Protein AF-A0A2Z7BUC6-F1 (afdb_monomer_lite)

Radius of gyration: 16.63 Å; chains: 1; bounding box: 40×28×44 Å

Structure (mmCIF, N/CA/C/O backbone):
data_AF-A0A2Z7BUC6-F1
#
_entry.id   AF-A0A2Z7BUC6-F1
#
loop_
_atom_site.group_PDB
_atom_site.id
_atom_site.type_symbol
_atom_site.label_atom_id
_atom_site.label_alt_id
_atom_site.label_comp_id
_atom_site.label_asym_id
_atom_site.label_entity_id
_atom_site.label_seq_id
_atom_site.pdbx_PDB_ins_code
_atom_site.Cartn_x
_atom_site.Cartn_y
_atom_site.Cartn_z
_atom_site.occupancy
_atom_site.B_iso_or_equiv
_atom_site.auth_seq_id
_atom_site.auth_comp_id
_atom_site.auth_asym_id
_atom_site.auth_atom_id
_atom_site.pdbx_PDB_model_num
ATOM 1 N N . MET A 1 1 ? -6.449 -10.904 20.721 1.00 75.12 1 MET A N 1
ATOM 2 C CA . MET A 1 1 ? -7.648 -10.820 19.851 1.00 75.12 1 MET A CA 1
ATOM 3 C C . MET A 1 1 ? -8.886 -10.289 20.570 1.00 75.12 1 MET A C 1
ATOM 5 O O . MET A 1 1 ? -9.673 -9.614 19.922 1.00 75.12 1 MET A O 1
ATOM 9 N N . ASP A 1 2 ? -9.071 -10.525 21.873 1.00 88.56 2 ASP A N 1
ATOM 10 C CA . ASP A 1 2 ? -10.295 -10.079 22.567 1.00 88.56 2 ASP A CA 1
ATOM 11 C C . ASP A 1 2 ? -10.409 -8.556 22.700 1.00 88.56 2 ASP A C 1
ATOM 13 O O . ASP A 1 2 ? -11.477 -8.005 22.450 1.00 88.56 2 ASP A O 1
ATOM 17 N N . TYR A 1 3 ? -9.293 -7.857 22.937 1.00 91.56 3 TYR A N 1
ATOM 18 C CA . TYR A 1 3 ? -9.261 -6.390 22.884 1.00 91.56 3 TYR A CA 1
ATOM 19 C C . TYR A 1 3 ? -9.663 -5.838 21.511 1.00 91.56 3 TYR A C 1
ATOM 21 O O . TYR A 1 3 ? -10.460 -4.908 21.453 1.00 91.56 3 TYR A O 1
ATOM 29 N N . PHE A 1 4 ? -9.179 -6.434 20.410 1.00 95.19 4 PHE A N 1
ATOM 30 C CA . PHE A 1 4 ? -9.569 -6.015 19.057 1.00 95.19 4 PHE A CA 1
ATOM 31 C C . PHE A 1 4 ? -11.078 -6.174 18.839 1.00 95.19 4 PHE A C 1
ATOM 33 O O . PHE A 1 4 ? -11.718 -5.268 18.321 1.00 95.19 4 PHE A O 1
ATOM 40 N N . ARG A 1 5 ? -11.668 -7.293 19.282 1.00 95.81 5 ARG A N 1
ATOM 41 C CA . ARG A 1 5 ? -13.120 -7.511 19.189 1.00 95.81 5 ARG A CA 1
ATOM 42 C C . ARG A 1 5 ? -13.906 -6.453 19.960 1.00 95.81 5 ARG A C 1
ATOM 44 O O . ARG A 1 5 ? -14.886 -5.945 19.432 1.00 95.81 5 ARG A O 1
ATOM 51 N N . ALA A 1 6 ? -13.473 -6.114 21.175 1.00 97.19 6 ALA A N 1
ATOM 52 C CA . ALA A 1 6 ? -14.145 -5.115 22.002 1.00 97.19 6 ALA A CA 1
ATOM 53 C C . ALA A 1 6 ? -14.156 -3.728 21.340 1.00 97.19 6 ALA A C 1
ATOM 55 O O . ALA A 1 6 ? -15.221 -3.130 21.206 1.00 97.19 6 ALA A O 1
ATOM 56 N N . VAL A 1 7 ? -13.001 -3.242 20.870 1.00 97.19 7 VAL A N 1
ATOM 57 C CA . VAL A 1 7 ? -12.912 -1.919 20.221 1.00 97.19 7 VAL A CA 1
ATOM 58 C C . VAL A 1 7 ? -13.582 -1.894 18.847 1.00 97.19 7 VAL A C 1
ATOM 60 O O . VAL A 1 7 ? -14.155 -0.877 18.472 1.00 97.19 7 VAL A O 1
ATOM 63 N N . TYR A 1 8 ? -13.563 -3.017 18.121 1.00 96.94 8 TYR A N 1
ATOM 64 C CA . TYR A 1 8 ? -14.258 -3.165 16.844 1.00 96.94 8 TYR A CA 1
ATOM 65 C C . TYR A 1 8 ? -15.780 -3.094 17.020 1.00 96.94 8 TYR A C 1
ATOM 67 O O . TYR A 1 8 ? -16.448 -2.371 16.289 1.00 96.94 8 TYR A O 1
ATOM 75 N N . LEU A 1 9 ? -16.333 -3.795 18.019 1.00 97.25 9 LEU A N 1
ATOM 76 C CA . LEU A 1 9 ? -17.767 -3.744 18.334 1.00 97.25 9 LEU A CA 1
ATOM 77 C C . LEU A 1 9 ? -18.211 -2.370 18.853 1.00 97.25 9 LEU A C 1
ATOM 79 O O . LEU A 1 9 ? -19.351 -1.978 18.626 1.00 97.25 9 LEU A O 1
ATOM 83 N N . ALA A 1 10 ? -17.322 -1.649 19.536 1.00 97.69 10 ALA A N 1
ATOM 84 C CA . ALA A 1 10 ? -17.575 -0.292 20.008 1.00 97.69 10 ALA A CA 1
ATOM 85 C C . ALA A 1 10 ? -17.405 0.792 18.921 1.00 97.69 10 ALA A C 1
ATOM 87 O O . ALA A 1 10 ? -17.655 1.957 19.219 1.00 97.69 10 ALA A O 1
ATOM 88 N N . ASP A 1 11 ? -16.962 0.434 17.704 1.00 97.94 11 ASP A N 1
ATOM 89 C CA . ASP A 1 11 ? -16.525 1.365 16.643 1.00 97.94 11 ASP A CA 1
ATOM 90 C C . ASP A 1 11 ? -15.595 2.470 17.178 1.00 97.94 11 ASP A C 1
ATOM 92 O O . ASP A 1 11 ? -15.721 3.654 16.863 1.00 97.94 11 ASP A O 1
ATOM 96 N N . GLU A 1 12 ? -14.661 2.095 18.056 1.00 98.25 12 GLU A N 1
ATOM 97 C CA . GLU A 1 12 ? -13.764 3.072 18.656 1.00 98.25 12 GLU A CA 1
ATOM 98 C C . GLU A 1 12 ? -12.673 3.485 17.661 1.00 98.25 12 GLU A C 1
ATOM 100 O O . GLU A 1 12 ? -11.832 2.680 17.257 1.00 98.25 12 GLU A O 1
ATOM 105 N N . ARG A 1 13 ? -12.644 4.776 17.315 1.00 98.00 13 ARG A N 1
ATOM 106 C CA . ARG A 1 13 ? -11.675 5.362 16.380 1.00 98.00 13 ARG A CA 1
ATOM 107 C C . ARG A 1 13 ? -10.725 6.290 17.122 1.00 98.00 13 ARG A C 1
ATOM 109 O O . ARG A 1 13 ? -10.931 7.497 17.183 1.00 98.00 13 ARG A O 1
ATOM 116 N N . SER A 1 14 ? -9.706 5.708 17.744 1.00 98.19 14 SER A N 1
ATOM 117 C CA . SER A 1 14 ? -8.742 6.437 18.573 1.00 98.19 14 SER A CA 1
ATOM 118 C C . SER A 1 14 ? -7.295 6.027 18.258 1.00 98.19 14 SER A C 1
ATOM 120 O O . SER A 1 14 ? -7.068 4.932 17.730 1.00 98.19 14 SER A O 1
ATOM 122 N N . PRO A 1 15 ? -6.288 6.856 18.605 1.00 98.06 15 PRO A N 1
ATOM 123 C CA . PRO A 1 15 ? -4.880 6.525 18.367 1.00 98.06 15 PRO A CA 1
ATOM 124 C C . PRO A 1 15 ? -4.443 5.197 19.005 1.00 98.06 15 PRO A C 1
ATOM 126 O O . PRO A 1 15 ? -3.666 4.449 18.414 1.00 98.06 15 PRO A O 1
ATOM 129 N N . ARG A 1 16 ? -5.001 4.838 20.173 1.00 97.75 16 ARG A N 1
ATOM 130 C CA . ARG A 1 16 ? -4.714 3.538 20.804 1.00 97.75 16 ARG A CA 1
ATOM 131 C C . ARG A 1 16 ? -5.235 2.359 19.982 1.00 97.75 16 ARG A C 1
ATOM 133 O O . ARG A 1 16 ? -4.612 1.304 19.970 1.00 97.75 16 ARG A O 1
ATOM 140 N N . VAL A 1 17 ? -6.358 2.524 19.280 1.00 98.06 17 VAL A N 1
ATOM 141 C CA . VAL A 1 17 ? -6.908 1.471 18.418 1.00 98.06 17 VAL A CA 1
ATOM 142 C C . VAL A 1 17 ? -6.065 1.339 17.152 1.00 98.06 17 VAL A C 1
ATOM 144 O O . VAL A 1 17 ? -5.824 0.220 16.700 1.00 98.06 17 VAL A O 1
ATOM 147 N N . LEU A 1 18 ? -5.522 2.444 16.628 1.00 98.06 18 LEU A N 1
ATOM 148 C CA . LEU A 1 18 ? -4.547 2.388 15.539 1.00 98.06 18 LEU A CA 1
ATOM 149 C C . LEU A 1 18 ? -3.310 1.569 15.944 1.00 98.06 18 LEU A C 1
ATOM 151 O O . LEU A 1 18 ? -2.921 0.656 15.214 1.00 98.06 18 LEU A O 1
ATOM 155 N N . GLN A 1 19 ? -2.749 1.812 17.131 1.00 97.50 19 GLN A N 1
ATOM 156 C CA . GLN A 1 19 ? -1.639 1.014 17.667 1.00 97.50 19 GLN A CA 1
ATOM 157 C C . GLN A 1 19 ? -2.030 -0.458 17.873 1.00 97.50 19 GLN A C 1
ATOM 159 O O . GLN A 1 19 ? -1.307 -1.363 17.456 1.00 97.50 19 GLN A O 1
ATOM 164 N N . LEU A 1 20 ? -3.21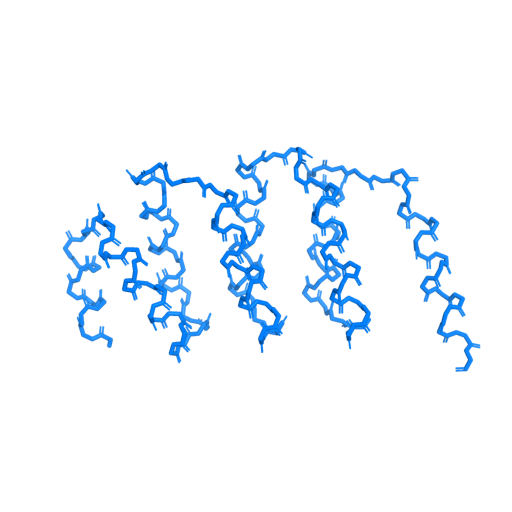9 -0.716 18.423 1.00 97.75 20 LEU A N 1
ATOM 165 C CA . LEU A 1 20 ? -3.723 -2.075 18.615 1.00 97.75 20 LEU A CA 1
ATOM 166 C C . LEU A 1 20 ? -3.881 -2.831 17.286 1.00 97.75 20 LEU A C 1
ATOM 168 O O . LEU A 1 20 ? -3.614 -4.031 17.220 1.00 97.75 20 LEU A O 1
ATOM 172 N N . THR A 1 21 ? -4.299 -2.156 16.209 1.00 97.88 21 THR A N 1
ATOM 173 C CA . THR A 1 21 ? -4.384 -2.794 14.883 1.00 97.88 21 THR A CA 1
ATOM 174 C C . THR A 1 21 ? -3.006 -3.187 14.356 1.00 97.88 21 THR A C 1
ATOM 176 O O . THR A 1 21 ? -2.886 -4.240 13.738 1.00 97.88 21 THR A O 1
ATOM 179 N N . GLN A 1 22 ? -1.959 -2.411 14.650 1.00 96.62 22 GLN A N 1
ATOM 180 C CA . GLN A 1 22 ? -0.580 -2.762 14.305 1.00 96.62 22 GLN A CA 1
ATOM 181 C C . GLN A 1 22 ? -0.114 -4.024 15.048 1.00 96.62 22 GLN A C 1
ATOM 183 O O . GLN A 1 22 ? 0.463 -4.914 14.424 1.00 96.62 22 GLN A O 1
ATOM 188 N N . GLU A 1 23 ? -0.415 -4.156 16.342 1.00 95.81 23 GLU A N 1
ATOM 189 C CA . GLU A 1 23 ? -0.132 -5.385 17.102 1.00 95.81 23 GLU A CA 1
ATOM 190 C C . GLU A 1 23 ? -0.932 -6.587 16.574 1.00 95.81 23 GLU A C 1
ATOM 192 O O . GLU A 1 23 ? -0.422 -7.699 16.457 1.00 95.81 23 GLU A O 1
ATOM 197 N N . ALA A 1 24 ? -2.196 -6.385 16.202 1.00 96.12 24 ALA A N 1
ATOM 198 C CA . ALA A 1 24 ? -3.004 -7.449 15.616 1.00 96.12 24 ALA A CA 1
ATOM 199 C C . ALA A 1 24 ? -2.467 -7.897 14.240 1.00 96.12 24 ALA A C 1
ATOM 201 O O . ALA A 1 24 ? -2.481 -9.093 13.938 1.00 96.12 24 ALA A O 1
ATOM 202 N N . ILE A 1 25 ? -1.959 -6.962 13.430 1.00 95.81 25 ILE A N 1
ATOM 203 C CA . ILE A 1 25 ? -1.307 -7.239 12.141 1.00 95.81 25 ILE A CA 1
ATOM 204 C C . ILE A 1 25 ? 0.015 -7.987 12.335 1.00 95.81 25 ILE A C 1
ATOM 206 O O . ILE A 1 25 ? 0.295 -8.902 11.563 1.00 95.81 25 ILE A O 1
ATOM 210 N N . SER A 1 26 ? 0.818 -7.652 13.350 1.00 93.25 26 SER A N 1
ATOM 211 C CA . SER A 1 26 ? 2.080 -8.364 13.601 1.00 93.25 26 SER A CA 1
ATOM 212 C C . SER A 1 26 ? 1.853 -9.821 14.021 1.00 93.25 26 SER A C 1
ATOM 214 O O . SER A 1 26 ? 2.636 -10.693 13.652 1.00 93.25 26 SER A O 1
ATOM 216 N N . LEU A 1 27 ? 0.749 -10.104 14.722 1.00 93.12 27 LEU A N 1
ATOM 217 C CA . LEU A 1 27 ? 0.335 -11.465 15.079 1.00 93.12 27 LEU A CA 1
ATOM 218 C C . LEU A 1 27 ? -0.246 -12.246 13.891 1.00 93.12 27 LEU A C 1
ATOM 220 O O . LEU A 1 27 ? -0.016 -13.449 13.771 1.00 93.12 27 LEU A O 1
ATOM 224 N N . ASN A 1 28 ? -1.041 -11.595 13.036 1.00 92.88 28 ASN A N 1
ATOM 225 C CA . ASN A 1 28 ? -1.607 -12.203 11.834 1.00 92.88 28 ASN A CA 1
ATOM 226 C C . ASN A 1 28 ? -1.883 -11.143 10.761 1.00 92.88 28 ASN A C 1
ATOM 228 O O . ASN A 1 28 ? -2.981 -10.582 10.671 1.00 92.88 28 ASN A O 1
ATOM 232 N N . SER A 1 29 ? -0.908 -10.942 9.879 1.00 92.50 29 SER A N 1
ATOM 233 C CA . SER A 1 29 ? -1.005 -9.984 8.779 1.00 92.50 29 SER A CA 1
ATOM 234 C C . SER A 1 29 ? -2.014 -10.402 7.707 1.00 92.50 29 SER A C 1
ATOM 236 O O . SER A 1 29 ? -2.364 -9.593 6.853 1.00 92.50 29 SER A O 1
ATOM 238 N N . GLY A 1 30 ? -2.513 -11.641 7.729 1.00 92.69 30 GLY A N 1
ATOM 239 C CA . GLY A 1 30 ? -3.571 -12.124 6.837 1.00 92.69 30 GLY A CA 1
ATOM 240 C C . GLY A 1 30 ? -4.985 -11.734 7.282 1.00 92.69 30 GLY A C 1
ATOM 241 O O . GLY A 1 30 ? -5.951 -11.987 6.561 1.00 92.69 30 GLY A O 1
ATOM 242 N N . ASN A 1 31 ? -5.148 -11.123 8.461 1.00 95.25 31 ASN A N 1
ATOM 243 C CA . ASN A 1 31 ? -6.463 -10.757 8.978 1.00 95.25 31 ASN A CA 1
ATOM 244 C C . ASN A 1 31 ? -7.040 -9.521 8.266 1.00 95.25 31 ASN A C 1
ATOM 246 O O . ASN A 1 31 ? -6.807 -8.377 8.660 1.00 95.25 31 ASN A O 1
ATOM 250 N N . TYR A 1 32 ? -7.846 -9.756 7.232 1.00 96.44 32 TYR A N 1
ATOM 251 C CA . TYR A 1 32 ? -8.456 -8.700 6.422 1.00 96.44 32 TYR A CA 1
ATOM 252 C C . TYR A 1 32 ? -9.406 -7.777 7.207 1.00 96.44 32 TYR A C 1
ATOM 254 O O . TYR A 1 32 ? -9.536 -6.608 6.846 1.00 96.44 32 TYR A O 1
ATOM 262 N N . THR A 1 33 ? -10.039 -8.251 8.289 1.00 97.44 33 THR A N 1
ATOM 263 C CA . THR A 1 33 ? -10.914 -7.420 9.136 1.00 97.44 33 THR A CA 1
ATOM 264 C C . THR A 1 33 ? -10.116 -6.346 9.866 1.00 97.44 33 THR A C 1
ATOM 266 O O . THR A 1 33 ? -10.556 -5.200 9.938 1.00 97.44 33 THR A O 1
ATOM 269 N N . VAL A 1 34 ? -8.919 -6.687 10.355 1.00 97.88 34 VAL A N 1
ATOM 270 C CA . VAL A 1 34 ? -8.027 -5.722 11.014 1.00 97.88 34 VAL A CA 1
ATOM 271 C C . VAL A 1 34 ? -7.576 -4.652 10.024 1.00 97.88 34 VAL A C 1
ATOM 273 O O . VAL A 1 34 ? -7.656 -3.470 10.341 1.00 97.88 34 VAL A O 1
ATOM 276 N N . TRP A 1 35 ? -7.183 -5.039 8.807 1.00 98.06 35 TRP A N 1
ATOM 277 C CA . TRP A 1 35 ? -6.804 -4.086 7.757 1.00 98.06 35 TRP A CA 1
ATOM 278 C C . TRP A 1 35 ? -7.948 -3.159 7.350 1.00 98.06 35 TRP A C 1
ATOM 280 O O . TRP A 1 35 ? -7.739 -1.960 7.179 1.00 98.06 35 TRP A O 1
ATOM 290 N N . GLN A 1 36 ? -9.164 -3.695 7.216 1.00 98.25 36 GLN A N 1
ATOM 291 C CA . GLN A 1 36 ? -10.336 -2.876 6.914 1.00 98.25 36 GLN A CA 1
ATOM 292 C C . GLN A 1 36 ? -10.607 -1.862 8.026 1.00 98.25 36 GLN A C 1
ATOM 294 O O . GLN A 1 36 ? -10.832 -0.690 7.736 1.00 98.25 36 GLN A O 1
ATOM 299 N N . PHE A 1 37 ? -10.559 -2.289 9.288 1.00 98.31 37 PHE A N 1
ATOM 300 C CA . PHE A 1 37 ? -10.794 -1.386 10.409 1.00 98.31 37 PHE A CA 1
ATOM 301 C C . PHE A 1 37 ? -9.669 -0.355 10.563 1.00 98.31 37 PHE A C 1
ATOM 303 O O . PHE A 1 37 ? -9.943 0.814 10.818 1.00 98.31 37 PHE A O 1
ATOM 310 N N . ARG A 1 38 ? -8.414 -0.743 10.298 1.00 98.50 38 ARG A N 1
ATOM 311 C CA . ARG A 1 38 ? -7.274 0.181 10.266 1.00 98.50 38 ARG A CA 1
ATOM 312 C C . ARG A 1 38 ? -7.499 1.323 9.274 1.00 98.50 38 ARG A C 1
ATOM 314 O O . ARG A 1 38 ? -7.281 2.466 9.652 1.00 98.50 38 ARG A O 1
ATOM 321 N N . ARG A 1 39 ? -7.995 1.051 8.058 1.00 98.50 39 ARG A N 1
ATOM 322 C CA . ARG A 1 39 ? -8.343 2.104 7.077 1.00 98.50 39 ARG A CA 1
ATOM 323 C C . ARG A 1 39 ? -9.382 3.088 7.610 1.00 98.50 39 ARG A C 1
ATOM 325 O O . ARG A 1 39 ? -9.176 4.290 7.506 1.00 98.50 39 ARG A O 1
ATOM 332 N N . VAL A 1 40 ? -10.444 2.582 8.241 1.00 98.25 40 VAL A N 1
ATOM 333 C CA . VAL A 1 40 ? -11.484 3.423 8.861 1.00 98.25 40 VAL A CA 1
ATOM 334 C C . VAL A 1 40 ? -10.892 4.334 9.941 1.00 98.25 40 VAL A C 1
ATOM 336 O O . VAL A 1 40 ? -11.254 5.505 10.032 1.00 98.25 40 VAL A O 1
ATOM 339 N N . ILE A 1 41 ? -9.965 3.816 10.750 1.00 98.38 41 ILE A N 1
ATOM 340 C CA . ILE A 1 41 ? -9.302 4.591 11.805 1.00 98.38 41 ILE A CA 1
ATOM 341 C C . ILE A 1 41 ? -8.350 5.634 11.213 1.00 98.38 41 ILE A C 1
ATOM 343 O O . ILE A 1 41 ? -8.366 6.773 11.666 1.00 98.38 41 ILE A O 1
ATOM 347 N N . LEU A 1 42 ? -7.551 5.272 10.204 1.00 98.50 42 LEU A N 1
ATOM 348 C CA . LEU A 1 42 ? -6.640 6.197 9.518 1.00 98.50 42 LEU A CA 1
ATOM 349 C C . LEU A 1 42 ? -7.397 7.400 8.943 1.00 98.50 42 LEU A C 1
ATOM 351 O O . LEU A 1 42 ? -6.977 8.536 9.147 1.00 98.50 42 LEU A O 1
ATOM 355 N N . GLU A 1 43 ? -8.537 7.154 8.290 1.00 98.00 43 GLU A N 1
ATOM 356 C CA . GLU A 1 43 ? -9.404 8.216 7.770 1.00 98.00 43 GLU A CA 1
ATOM 357 C C . GLU A 1 43 ? -10.016 9.056 8.898 1.00 98.00 43 GLU A C 1
ATOM 359 O O . GLU A 1 43 ? -9.980 10.282 8.840 1.00 98.00 43 GLU A O 1
ATOM 364 N N . ALA A 1 44 ? -10.546 8.422 9.948 1.00 98.12 44 ALA A N 1
ATOM 365 C CA . ALA A 1 44 ? -11.185 9.133 11.057 1.00 98.12 44 ALA A CA 1
ATOM 366 C C . ALA A 1 44 ? -10.216 10.010 11.863 1.00 98.12 44 ALA A C 1
ATOM 368 O O . ALA A 1 44 ? -10.618 11.044 12.392 1.00 98.12 44 ALA A O 1
ATOM 369 N N . LEU A 1 45 ? -8.955 9.594 11.966 1.00 98.12 45 LEU A N 1
ATOM 370 C CA . LEU A 1 45 ? -7.905 10.333 12.662 1.00 98.12 45 LEU A CA 1
ATOM 371 C C . LEU A 1 45 ? -7.150 11.309 11.749 1.00 98.12 45 LEU A C 1
ATOM 373 O O . LEU A 1 45 ? -6.326 12.064 12.255 1.00 98.12 45 LEU A O 1
ATOM 377 N N . ASN A 1 46 ? -7.423 11.302 10.438 1.00 96.94 46 ASN A N 1
ATOM 378 C CA . ASN A 1 46 ? -6.714 12.100 9.436 1.00 96.94 46 ASN A CA 1
ATOM 379 C C . ASN A 1 46 ? -5.182 11.960 9.556 1.00 96.94 46 ASN A C 1
ATOM 381 O O . ASN A 1 46 ? -4.453 12.951 9.627 1.00 96.94 46 ASN A O 1
ATOM 385 N N . VAL A 1 47 ? -4.715 10.712 9.655 1.00 97.38 47 VAL A N 1
ATOM 386 C CA . VAL A 1 47 ? -3.287 10.378 9.787 1.00 97.38 47 VAL A CA 1
ATOM 387 C C . VAL A 1 47 ? -2.547 10.710 8.495 1.00 97.38 47 VAL A C 1
ATOM 389 O O . VAL A 1 47 ? -3.099 10.543 7.406 1.00 97.38 47 VAL A O 1
ATOM 392 N N . ASP A 1 48 ? -1.282 11.122 8.609 1.00 96.94 48 ASP A N 1
ATOM 393 C CA . ASP A 1 48 ? -0.406 11.256 7.448 1.00 96.94 48 ASP A CA 1
ATOM 394 C C . ASP A 1 48 ? -0.180 9.887 6.787 1.00 96.94 48 ASP A C 1
ATOM 396 O O . ASP A 1 48 ? 0.454 8.975 7.327 1.00 96.94 48 ASP A O 1
ATOM 400 N N . LEU A 1 49 ? -0.710 9.744 5.577 1.00 97.88 49 LEU A N 1
ATOM 401 C CA . LEU A 1 49 ? -0.617 8.520 4.800 1.00 97.88 49 LEU A CA 1
ATOM 402 C C . LEU A 1 49 ? 0.811 8.222 4.322 1.00 97.88 49 LEU A C 1
ATOM 404 O O . LEU A 1 49 ? 1.098 7.071 3.990 1.00 97.88 49 LEU A O 1
ATOM 408 N N . HIS A 1 50 ? 1.729 9.193 4.333 1.00 97.38 50 HIS A N 1
ATOM 409 C CA . HIS A 1 50 ? 3.145 8.923 4.090 1.00 97.38 50 HIS A CA 1
ATOM 410 C C . HIS A 1 50 ? 3.792 8.133 5.232 1.00 97.38 50 HIS A C 1
ATOM 412 O O . HIS A 1 50 ? 4.605 7.246 4.960 1.00 97.38 50 HIS A O 1
ATOM 418 N N . GLU A 1 51 ? 3.414 8.397 6.486 1.00 96.50 51 GLU A N 1
ATOM 419 C CA . GLU A 1 51 ? 3.866 7.606 7.637 1.00 96.50 51 GLU A CA 1
ATOM 420 C C . GLU A 1 51 ? 3.298 6.183 7.573 1.00 96.50 51 GLU A C 1
ATOM 422 O O . GLU A 1 51 ? 4.014 5.201 7.783 1.00 96.50 51 GLU A O 1
ATOM 427 N N . GLU A 1 52 ? 2.023 6.050 7.198 1.00 97.88 52 GLU A N 1
ATOM 428 C CA . GLU A 1 52 ? 1.391 4.742 7.012 1.00 97.88 52 GLU A CA 1
ATOM 429 C C . GLU A 1 52 ? 2.030 3.953 5.855 1.00 97.88 52 GLU A C 1
ATOM 431 O O . GLU A 1 52 ? 2.188 2.731 5.941 1.00 97.88 52 GLU A O 1
ATOM 436 N N . LEU A 1 53 ? 2.454 4.630 4.784 1.00 96.94 53 LEU A N 1
ATOM 437 C CA . LEU A 1 53 ? 3.176 3.992 3.685 1.00 96.94 53 LEU A CA 1
ATOM 438 C C . LEU A 1 53 ? 4.505 3.393 4.167 1.00 96.94 53 LEU A C 1
ATOM 440 O O . LEU A 1 53 ? 4.841 2.274 3.778 1.00 96.94 53 LEU A O 1
ATOM 444 N N . GLU A 1 54 ? 5.228 4.086 5.051 1.00 96.25 54 GLU A N 1
ATOM 445 C CA . GLU A 1 54 ? 6.462 3.576 5.662 1.00 96.25 54 GLU A CA 1
ATOM 446 C C . GLU A 1 54 ? 6.212 2.399 6.601 1.00 96.25 54 GLU A C 1
ATOM 448 O O . GLU A 1 54 ? 6.945 1.403 6.560 1.00 96.25 54 GLU A O 1
ATOM 453 N N . PHE A 1 55 ? 5.130 2.451 7.379 1.00 95.94 55 PHE A N 1
ATOM 454 C CA . PHE A 1 55 ? 4.680 1.304 8.160 1.00 95.94 55 PHE A CA 1
ATOM 455 C C . PHE A 1 55 ? 4.471 0.076 7.260 1.00 95.94 55 PHE A C 1
ATOM 457 O O . PHE A 1 55 ? 5.039 -0.986 7.524 1.00 95.94 55 PHE A O 1
ATOM 464 N N . VAL A 1 56 ? 3.748 0.218 6.146 1.00 96.19 56 VAL A N 1
ATOM 465 C CA . VAL A 1 56 ? 3.499 -0.886 5.204 1.00 96.19 56 VAL A CA 1
ATOM 466 C C . VAL A 1 56 ? 4.779 -1.369 4.526 1.00 96.19 56 VAL A C 1
ATOM 468 O O . VAL A 1 56 ? 4.982 -2.579 4.409 1.00 96.19 56 VAL A O 1
ATOM 471 N N . THR A 1 57 ? 5.665 -0.454 4.123 1.00 95.75 57 THR A N 1
ATOM 472 C CA . THR A 1 57 ? 7.002 -0.777 3.598 1.00 95.75 57 THR A CA 1
ATOM 473 C C . THR A 1 57 ? 7.754 -1.696 4.565 1.00 95.75 57 THR A C 1
ATOM 475 O O . THR A 1 57 ? 8.296 -2.720 4.141 1.00 95.75 57 THR A O 1
ATOM 478 N N . SER A 1 58 ? 7.740 -1.389 5.867 1.00 94.44 58 SER A N 1
ATOM 479 C CA . SER A 1 58 ? 8.425 -2.206 6.875 1.00 94.44 58 SER A CA 1
ATOM 480 C C . SER A 1 58 ? 7.872 -3.636 6.962 1.00 94.44 58 SER A C 1
ATOM 482 O O . SER A 1 58 ? 8.645 -4.588 7.084 1.00 94.44 58 SER A O 1
ATOM 484 N N . ILE A 1 59 ? 6.553 -3.817 6.819 1.00 93.44 59 ILE A N 1
ATOM 485 C CA . ILE A 1 59 ? 5.930 -5.146 6.887 1.00 93.44 59 ILE A CA 1
ATOM 486 C C . ILE A 1 59 ? 6.232 -5.954 5.620 1.00 93.44 59 ILE A C 1
ATOM 488 O O . ILE A 1 59 ? 6.570 -7.131 5.728 1.00 93.44 59 ILE A O 1
ATOM 492 N N . ILE A 1 60 ? 6.167 -5.345 4.428 1.00 93.88 60 ILE A N 1
ATOM 493 C CA . ILE A 1 60 ? 6.470 -6.044 3.162 1.00 93.88 60 ILE A CA 1
ATOM 494 C C . ILE A 1 60 ? 7.916 -6.550 3.148 1.00 93.88 60 ILE A C 1
ATOM 496 O O . ILE A 1 60 ? 8.155 -7.672 2.702 1.00 93.88 60 ILE A O 1
ATOM 500 N N . ARG A 1 61 ? 8.868 -5.769 3.678 1.00 89.88 61 ARG A N 1
ATOM 501 C CA . ARG A 1 61 ? 10.275 -6.190 3.813 1.00 89.88 61 ARG A CA 1
ATOM 502 C C . ARG A 1 61 ? 10.443 -7.428 4.700 1.00 89.88 61 ARG A C 1
ATOM 504 O O . ARG A 1 61 ? 11.339 -8.226 4.457 1.00 89.88 61 ARG A O 1
ATOM 511 N N . GLY A 1 62 ? 9.579 -7.613 5.702 1.00 86.19 62 GLY A N 1
ATOM 512 C CA . GLY A 1 62 ? 9.557 -8.822 6.533 1.00 86.19 62 GLY A CA 1
ATOM 513 C C . GLY A 1 62 ? 8.757 -9.985 5.931 1.00 86.19 62 GLY A C 1
ATOM 514 O O . GLY A 1 62 ? 9.081 -11.146 6.170 1.00 86.19 62 GLY A O 1
ATOM 515 N N . SER A 1 63 ? 7.703 -9.695 5.159 1.00 85.31 63 SER A N 1
ATOM 516 C CA . SER A 1 63 ? 6.863 -10.692 4.484 1.00 85.31 63 SER A CA 1
ATOM 517 C C . SER A 1 63 ? 6.166 -10.104 3.254 1.00 85.31 63 SER A C 1
ATOM 519 O O . SER A 1 63 ? 5.127 -9.446 3.344 1.00 85.31 63 SER A O 1
ATOM 521 N N . SER A 1 64 ? 6.716 -10.389 2.073 1.00 81.44 64 SER A N 1
ATOM 522 C CA . SER A 1 64 ? 6.241 -9.838 0.797 1.00 81.44 64 SER A CA 1
ATOM 523 C C . SER A 1 64 ? 5.141 -10.664 0.119 1.00 81.44 64 SER A C 1
ATOM 525 O O . SER A 1 64 ? 4.644 -10.279 -0.941 1.00 81.44 64 SER A O 1
ATOM 527 N N . LYS A 1 65 ? 4.730 -11.794 0.712 1.00 86.12 65 LYS A N 1
ATOM 528 C CA . LYS A 1 65 ? 3.749 -12.744 0.148 1.00 86.12 65 LYS A CA 1
ATOM 529 C C . LYS A 1 65 ? 2.421 -12.705 0.903 1.00 86.12 65 LYS A C 1
ATOM 531 O O . LYS A 1 65 ? 1.973 -13.707 1.456 1.00 86.12 65 LYS A O 1
ATOM 536 N N . ASN A 1 66 ? 1.807 -11.525 0.964 1.00 90.19 66 ASN A N 1
ATOM 537 C CA . ASN A 1 66 ? 0.538 -11.314 1.655 1.00 90.19 66 ASN A CA 1
ATOM 538 C C . ASN A 1 66 ? -0.356 -10.325 0.893 1.00 90.19 66 ASN A C 1
ATOM 540 O O . ASN A 1 66 ? -0.028 -9.148 0.752 1.00 90.19 66 ASN A O 1
ATOM 544 N N . TYR A 1 67 ? -1.522 -10.799 0.451 1.00 93.06 67 TYR A N 1
ATOM 545 C CA . TYR A 1 67 ? -2.479 -10.005 -0.322 1.00 93.06 67 TYR A CA 1
ATOM 546 C C . TYR A 1 67 ? -2.973 -8.753 0.403 1.00 93.06 67 TYR A C 1
ATOM 548 O O . TYR A 1 67 ? -3.110 -7.703 -0.221 1.00 93.06 67 TYR A O 1
ATOM 556 N N . GLN A 1 68 ? -3.258 -8.849 1.701 1.00 95.69 68 GLN A N 1
ATOM 557 C CA . GLN A 1 68 ? -3.840 -7.754 2.466 1.00 95.69 68 GLN A CA 1
ATOM 558 C C . GLN A 1 68 ? -2.871 -6.576 2.586 1.00 95.69 68 GLN A C 1
ATOM 560 O O . GLN A 1 68 ? -3.306 -5.432 2.475 1.00 95.69 68 GLN A O 1
ATOM 565 N N . ILE A 1 69 ? -1.573 -6.850 2.740 1.00 96.19 69 ILE A N 1
ATOM 566 C CA . ILE A 1 69 ? -0.546 -5.806 2.830 1.00 96.19 69 ILE A CA 1
ATOM 567 C C . ILE A 1 69 ? -0.443 -5.038 1.507 1.00 96.19 69 ILE A C 1
ATOM 569 O O . ILE A 1 69 ? -0.498 -3.811 1.503 1.00 96.19 69 ILE A O 1
ATOM 573 N N . TRP A 1 70 ? -0.356 -5.744 0.376 1.00 97.56 70 TRP A N 1
ATOM 574 C CA . TRP A 1 70 ? -0.289 -5.110 -0.946 1.00 97.56 70 TRP A CA 1
ATOM 575 C C . TRP A 1 70 ? -1.569 -4.353 -1.296 1.00 97.56 70 TRP A C 1
ATOM 577 O O . TRP A 1 70 ? -1.509 -3.251 -1.834 1.00 97.56 70 TRP A O 1
ATOM 587 N N . HIS A 1 71 ? -2.732 -4.904 -0.947 1.00 97.50 71 HIS A N 1
ATOM 588 C CA . HIS A 1 71 ? -4.005 -4.213 -1.121 1.00 97.50 71 HIS A CA 1
ATOM 589 C C . HIS A 1 71 ? -4.077 -2.933 -0.277 1.00 97.50 71 HIS A C 1
ATOM 591 O O . HIS A 1 71 ? -4.541 -1.900 -0.752 1.00 97.50 71 HIS A O 1
ATOM 597 N N . HIS A 1 72 ? -3.606 -2.980 0.972 1.00 98.19 72 HIS A N 1
ATOM 598 C CA . HIS A 1 72 ? -3.540 -1.796 1.827 1.00 98.19 72 HIS A CA 1
ATOM 599 C C . HIS A 1 72 ? -2.551 -0.763 1.277 1.00 98.19 72 HIS A C 1
ATOM 601 O O . HIS A 1 72 ? -2.892 0.413 1.220 1.00 98.19 72 HIS A O 1
ATOM 607 N N . ARG A 1 73 ? -1.392 -1.193 0.757 1.00 98.12 73 ARG A N 1
ATOM 608 C CA . ARG A 1 73 ? -0.439 -0.307 0.069 1.00 98.12 73 ARG A CA 1
ATOM 609 C C . ARG A 1 73 ? -1.074 0.439 -1.107 1.00 98.12 73 ARG A C 1
ATOM 611 O O . ARG A 1 73 ? -0.897 1.648 -1.213 1.00 98.12 73 ARG A O 1
ATOM 618 N N . ARG A 1 74 ? -1.835 -0.257 -1.963 1.00 97.94 74 ARG A N 1
ATOM 619 C CA . ARG A 1 74 ? -2.563 0.374 -3.083 1.00 97.94 74 ARG A CA 1
ATOM 620 C C . ARG A 1 74 ? -3.564 1.408 -2.601 1.00 97.94 74 ARG A C 1
ATOM 622 O O . ARG A 1 74 ? -3.578 2.506 -3.132 1.00 97.94 74 ARG A O 1
ATOM 629 N N . TRP A 1 75 ? -4.345 1.079 -1.572 1.00 98.31 75 TRP A N 1
ATOM 630 C CA . TRP A 1 75 ? -5.309 2.016 -0.995 1.00 98.31 75 TRP A CA 1
ATOM 631 C C . TRP A 1 75 ? -4.635 3.306 -0.499 1.00 98.31 75 TRP A C 1
ATOM 633 O O . TRP A 1 75 ? -5.149 4.394 -0.738 1.00 98.31 75 TRP A O 1
ATOM 643 N N . ILE A 1 76 ? -3.460 3.200 0.136 1.00 98.31 76 ILE A N 1
ATOM 644 C CA . ILE A 1 76 ? -2.669 4.368 0.556 1.00 98.31 76 ILE A CA 1
ATOM 645 C C . ILE A 1 76 ? -2.215 5.174 -0.667 1.00 98.31 76 ILE A C 1
ATOM 647 O O . ILE A 1 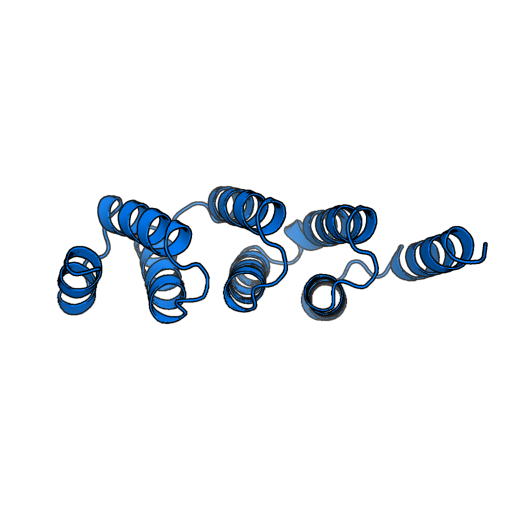76 ? -2.421 6.384 -0.720 1.00 98.31 76 ILE A O 1
ATOM 651 N N . ALA A 1 77 ? -1.615 4.509 -1.659 1.00 98.06 77 ALA A N 1
ATOM 652 C CA . ALA A 1 77 ? -1.090 5.168 -2.852 1.00 98.06 77 ALA A CA 1
ATOM 653 C C . ALA A 1 77 ? -2.191 5.855 -3.678 1.00 98.06 77 ALA A C 1
ATOM 655 O O . ALA A 1 77 ? -1.994 6.962 -4.164 1.00 98.06 77 ALA A O 1
ATOM 656 N N . GLU A 1 78 ? -3.372 5.245 -3.778 1.00 97.56 78 GLU A N 1
ATOM 657 C CA . GLU A 1 78 ? -4.541 5.818 -4.452 1.00 97.56 78 GLU A CA 1
ATOM 658 C C . GLU A 1 78 ? -5.000 7.121 -3.787 1.00 97.56 78 GLU A C 1
ATOM 660 O O . GLU A 1 78 ? -5.310 8.092 -4.472 1.00 97.56 78 GLU A O 1
ATOM 665 N N . LYS A 1 79 ? -4.996 7.169 -2.450 1.00 97.19 79 LYS A N 1
ATOM 666 C CA . LYS A 1 79 ? -5.343 8.374 -1.682 1.00 97.19 79 LYS A CA 1
ATOM 667 C C . LYS A 1 79 ? -4.286 9.475 -1.795 1.00 97.19 79 LYS A C 1
ATOM 669 O O . LYS A 1 79 ? -4.649 10.647 -1.769 1.00 97.19 79 LYS A O 1
ATOM 674 N N . LEU A 1 80 ? -3.008 9.103 -1.892 1.00 97.25 80 LEU A N 1
ATOM 675 C CA . LEU A 1 80 ? -1.889 10.039 -2.058 1.00 97.25 80 LEU A CA 1
ATOM 676 C C . LEU A 1 80 ? -1.769 10.573 -3.497 1.00 97.25 80 LEU A C 1
ATOM 678 O O . LEU A 1 80 ? -1.230 11.656 -3.699 1.00 97.25 80 LEU A O 1
ATOM 682 N N . GLY A 1 81 ? -2.294 9.850 -4.488 1.00 96.62 81 GLY A N 1
ATOM 683 C CA . GLY A 1 81 ? -2.353 10.291 -5.880 1.00 96.62 81 GLY A CA 1
ATOM 684 C C . GLY A 1 81 ? -1.056 10.073 -6.667 1.00 96.62 81 GLY A C 1
ATOM 685 O O . GLY A 1 81 ? -0.207 9.254 -6.320 1.00 96.62 81 GLY A O 1
ATOM 686 N N . THR A 1 82 ? -0.913 10.788 -7.784 1.00 96.62 82 THR A N 1
ATOM 687 C CA . THR A 1 82 ? 0.174 10.582 -8.761 1.00 96.62 82 THR A CA 1
ATOM 688 C C . THR A 1 82 ? 1.565 10.894 -8.212 1.00 96.62 82 THR A C 1
ATOM 690 O O . THR A 1 82 ? 2.550 10.338 -8.691 1.00 96.62 82 THR A O 1
ATOM 693 N N . ASP A 1 83 ? 1.659 11.720 -7.170 1.00 95.62 83 ASP A N 1
ATOM 694 C CA . ASP A 1 83 ? 2.933 12.168 -6.594 1.00 95.62 83 ASP A CA 1
ATOM 695 C C . ASP A 1 83 ? 3.758 11.017 -5.999 1.00 95.62 83 ASP A C 1
ATOM 697 O O . ASP A 1 83 ? 4.984 11.101 -5.907 1.00 95.62 83 ASP A O 1
ATOM 701 N N . VAL A 1 84 ? 3.111 9.904 -5.633 1.00 96.94 84 VAL A N 1
ATOM 702 C CA . VAL A 1 84 ? 3.809 8.716 -5.123 1.00 96.94 84 VAL A CA 1
ATOM 703 C C . VAL A 1 84 ? 4.169 7.695 -6.201 1.00 96.94 84 VAL A C 1
ATOM 705 O O . VAL A 1 84 ? 4.878 6.742 -5.882 1.00 96.94 84 VAL A O 1
ATOM 708 N N . ALA A 1 85 ? 3.765 7.881 -7.464 1.00 97.12 85 ALA A N 1
ATOM 709 C CA . ALA A 1 85 ? 4.003 6.907 -8.537 1.00 97.12 85 ALA A CA 1
ATOM 710 C C . ALA A 1 85 ? 5.483 6.504 -8.634 1.00 97.12 85 ALA A C 1
ATOM 712 O O . ALA A 1 85 ? 5.815 5.322 -8.551 1.00 97.12 85 ALA A O 1
ATOM 713 N N . GLY A 1 86 ? 6.390 7.486 -8.696 1.00 96.81 86 GLY A N 1
ATOM 714 C CA . GLY A 1 86 ? 7.832 7.231 -8.764 1.00 96.81 86 GLY A CA 1
ATOM 715 C C . GLY A 1 86 ? 8.362 6.451 -7.555 1.00 96.81 86 GLY A C 1
ATOM 716 O O . GLY A 1 86 ? 9.148 5.516 -7.713 1.00 96.81 86 GLY A O 1
ATOM 717 N N . ARG A 1 87 ? 7.882 6.769 -6.345 1.00 96.56 87 ARG A N 1
ATOM 718 C CA . ARG A 1 87 ? 8.256 6.053 -5.113 1.00 96.56 87 ARG A CA 1
ATOM 719 C C . ARG A 1 87 ? 7.787 4.601 -5.143 1.00 96.56 87 ARG A C 1
ATOM 721 O O . ARG A 1 87 ? 8.541 3.712 -4.756 1.00 96.56 87 ARG A O 1
ATOM 728 N N . GLU A 1 88 ? 6.573 4.352 -5.624 1.00 97.94 88 GLU A N 1
ATOM 729 C CA . GLU A 1 88 ? 6.019 3.003 -5.736 1.00 97.94 88 GLU A CA 1
ATOM 730 C C . GLU A 1 88 ? 6.751 2.167 -6.791 1.00 97.94 88 GLU A C 1
ATOM 732 O O . GLU A 1 88 ? 7.052 0.994 -6.553 1.00 97.94 88 GLU A O 1
ATOM 737 N N . LEU A 1 89 ? 7.114 2.771 -7.926 1.00 97.62 89 LEU A N 1
ATOM 738 C CA . LEU A 1 89 ? 7.930 2.111 -8.941 1.00 97.62 89 LEU A CA 1
ATOM 739 C C . LEU A 1 89 ? 9.309 1.753 -8.379 1.00 97.62 89 LEU A C 1
ATOM 741 O O . LEU A 1 89 ? 9.714 0.599 -8.509 1.00 97.62 89 LEU A O 1
ATOM 745 N N . VAL A 1 90 ? 9.994 2.670 -7.687 1.00 97.12 90 VAL A N 1
ATOM 746 C CA . VAL A 1 90 ? 11.276 2.384 -7.013 1.00 97.12 90 VAL A CA 1
ATOM 747 C C . VAL A 1 90 ? 11.127 1.266 -5.979 1.00 97.12 90 VAL A C 1
ATOM 749 O O . VAL A 1 90 ? 11.942 0.345 -5.950 1.00 97.12 90 VAL A O 1
ATOM 752 N N . PHE A 1 91 ? 10.058 1.285 -5.182 1.00 97.12 91 PHE A N 1
ATOM 753 C CA . PHE A 1 91 ? 9.793 0.236 -4.201 1.00 97.12 91 PHE A CA 1
ATOM 754 C C . PHE A 1 91 ? 9.620 -1.142 -4.855 1.00 97.12 91 PHE A C 1
ATOM 756 O O . PHE A 1 91 ? 10.178 -2.128 -4.382 1.00 97.12 91 PHE A O 1
ATOM 763 N N . THR A 1 92 ? 8.907 -1.241 -5.982 1.00 97.00 92 THR A N 1
ATOM 764 C CA . THR A 1 92 ? 8.792 -2.529 -6.695 1.00 97.00 92 THR A CA 1
ATOM 765 C C . THR A 1 92 ? 10.139 -3.027 -7.226 1.00 97.00 92 THR A C 1
ATOM 767 O O . THR A 1 92 ? 10.388 -4.227 -7.144 1.00 97.00 92 THR A O 1
ATOM 770 N N . LYS A 1 93 ? 11.048 -2.133 -7.655 1.00 96.06 93 LYS A N 1
ATOM 771 C CA . LYS A 1 93 ? 12.429 -2.506 -8.024 1.00 96.06 93 LYS A CA 1
ATOM 772 C C . LYS A 1 93 ? 13.193 -3.108 -6.836 1.00 96.06 93 LYS A C 1
ATOM 774 O O . LYS A 1 93 ? 13.885 -4.109 -7.001 1.00 96.06 93 LYS A O 1
ATOM 779 N N . GLU A 1 94 ? 13.025 -2.548 -5.633 1.00 95.44 94 GLU A N 1
ATOM 780 C CA . GLU A 1 94 ? 13.605 -3.091 -4.390 1.00 95.44 94 GLU A CA 1
ATOM 781 C C . GLU A 1 94 ? 13.079 -4.500 -4.070 1.00 95.44 94 GLU A C 1
ATOM 783 O O . GLU A 1 94 ? 13.823 -5.351 -3.585 1.00 95.44 94 GLU A O 1
ATOM 788 N N . ILE A 1 95 ? 11.801 -4.775 -4.340 1.00 95.50 95 ILE A N 1
ATOM 789 C CA . ILE A 1 95 ? 11.246 -6.118 -4.139 1.00 95.50 95 ILE A CA 1
ATOM 790 C C . ILE A 1 95 ? 11.750 -7.087 -5.210 1.00 95.50 95 ILE A C 1
ATOM 792 O O . ILE A 1 95 ? 12.073 -8.229 -4.885 1.00 95.50 95 ILE A O 1
ATOM 796 N N . PHE A 1 96 ? 11.875 -6.650 -6.465 1.00 95.38 96 PHE A N 1
ATOM 797 C CA . PHE A 1 96 ? 12.386 -7.494 -7.546 1.00 95.38 96 PHE A CA 1
ATOM 798 C C . PHE A 1 96 ? 13.863 -7.859 -7.396 1.00 95.38 96 PHE A C 1
ATOM 800 O O . PHE A 1 96 ? 14.247 -8.952 -7.806 1.00 95.38 96 PHE A O 1
ATOM 807 N N . SER A 1 97 ? 14.680 -7.015 -6.759 1.00 92.81 97 SER A N 1
ATOM 808 C CA . SER A 1 97 ? 16.071 -7.377 -6.450 1.00 92.81 97 SER A CA 1
ATOM 809 C C . SER A 1 97 ? 16.181 -8.537 -5.450 1.00 92.81 97 SER A C 1
ATOM 811 O O . SER A 1 97 ? 17.200 -9.224 -5.417 1.00 92.81 97 SER A O 1
ATOM 813 N N . GLN A 1 98 ? 15.129 -8.789 -4.663 1.00 91.94 98 GLN A N 1
ATOM 814 C CA . GLN A 1 98 ? 15.045 -9.902 -3.712 1.00 91.94 98 GLN A CA 1
ATOM 815 C C . GLN A 1 98 ? 14.288 -11.107 -4.293 1.00 91.94 98 GLN A C 1
ATOM 817 O O . GLN A 1 98 ? 14.689 -12.252 -4.097 1.00 91.94 98 GLN A O 1
ATOM 822 N N . ASP A 1 99 ? 13.182 -10.857 -4.997 1.00 92.62 99 ASP A N 1
ATOM 823 C CA . ASP A 1 99 ? 12.348 -11.862 -5.660 1.00 92.62 99 ASP A CA 1
ATOM 824 C C . ASP A 1 99 ? 11.766 -11.278 -6.956 1.00 92.62 99 ASP A C 1
ATOM 826 O O . ASP A 1 99 ? 10.662 -10.725 -6.984 1.00 92.62 99 ASP A O 1
ATOM 830 N N . ALA A 1 100 ? 12.504 -11.431 -8.059 1.00 93.56 100 ALA A N 1
ATOM 831 C CA . ALA A 1 100 ? 12.102 -10.940 -9.379 1.00 93.56 100 ALA A CA 1
ATOM 832 C C . ALA A 1 100 ? 10.807 -11.576 -9.910 1.00 93.56 100 ALA A C 1
ATOM 834 O O . ALA A 1 100 ? 10.200 -11.060 -10.847 1.00 93.56 100 ALA A O 1
ATOM 835 N N . LYS A 1 101 ? 10.350 -12.686 -9.315 1.00 92.94 101 LYS A N 1
ATOM 836 C CA . LYS A 1 101 ? 9.108 -13.375 -9.690 1.00 92.94 101 LYS A CA 1
ATOM 837 C C . LYS A 1 101 ? 7.974 -13.102 -8.701 1.00 92.94 101 LYS A C 1
ATOM 839 O O . LYS A 1 101 ? 6.936 -13.764 -8.773 1.00 92.94 101 LYS A O 1
ATOM 844 N N . ASN A 1 102 ? 8.126 -12.127 -7.799 1.00 95.12 102 ASN A N 1
ATOM 845 C CA . ASN A 1 102 ? 7.082 -11.775 -6.846 1.00 95.12 102 ASN A CA 1
ATOM 846 C C . ASN A 1 102 ? 5.822 -11.278 -7.575 1.00 95.12 102 ASN A C 1
ATOM 848 O O . ASN A 1 102 ? 5.755 -10.156 -8.079 1.00 95.12 102 ASN A O 1
ATOM 852 N N . TYR A 1 103 ? 4.796 -12.128 -7.590 1.00 95.75 103 TYR A N 1
ATOM 853 C CA . TYR A 1 103 ? 3.540 -11.862 -8.286 1.00 95.75 103 TYR A CA 1
ATOM 854 C C . TYR A 1 103 ? 2.814 -10.618 -7.756 1.00 95.75 103 TYR A C 1
ATOM 856 O O . TYR A 1 103 ? 2.232 -9.856 -8.528 1.00 95.75 103 TYR A O 1
ATOM 864 N N . HIS A 1 104 ? 2.858 -10.381 -6.443 1.00 96.69 104 HIS A N 1
ATOM 865 C CA . HIS A 1 104 ? 2.188 -9.230 -5.847 1.00 96.69 104 HIS A CA 1
ATOM 866 C C . HIS A 1 104 ? 2.857 -7.914 -6.243 1.00 96.69 104 HIS A C 1
ATOM 868 O O . HIS A 1 104 ? 2.152 -6.955 -6.550 1.00 96.69 104 HIS A O 1
ATOM 874 N N . ALA A 1 105 ? 4.191 -7.890 -6.287 1.00 97.19 105 ALA A N 1
ATOM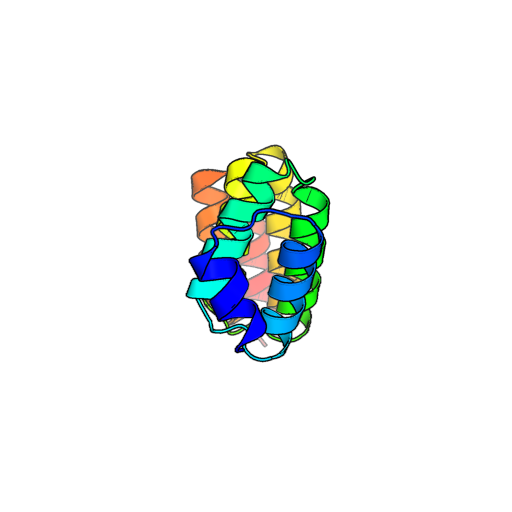 875 C CA . ALA A 1 105 ? 4.959 -6.730 -6.720 1.00 97.19 105 ALA A CA 1
ATOM 876 C C . ALA A 1 105 ? 4.723 -6.421 -8.204 1.00 97.19 105 ALA A C 1
ATOM 878 O O . ALA A 1 105 ? 4.466 -5.268 -8.540 1.00 97.19 105 ALA A O 1
ATOM 879 N N . TRP A 1 106 ? 4.695 -7.436 -9.077 1.00 97.69 106 TRP A N 1
ATOM 880 C CA . TRP A 1 106 ? 4.326 -7.255 -10.488 1.00 97.69 106 TRP A CA 1
ATOM 881 C C . TRP A 1 106 ? 2.904 -6.727 -10.657 1.00 97.69 106 TRP A C 1
ATOM 883 O O . TRP A 1 106 ? 2.688 -5.744 -11.364 1.00 97.69 106 TRP A O 1
ATOM 893 N N . SER A 1 107 ? 1.938 -7.326 -9.958 1.00 97.94 107 SER A N 1
ATOM 894 C CA . SER A 1 107 ? 0.554 -6.854 -9.982 1.00 97.94 107 SER A CA 1
ATOM 895 C C . SER A 1 107 ? 0.435 -5.417 -9.456 1.00 97.94 107 SER A C 1
ATOM 897 O O . SER A 1 107 ? -0.359 -4.633 -9.972 1.00 97.94 107 SER A O 1
ATOM 899 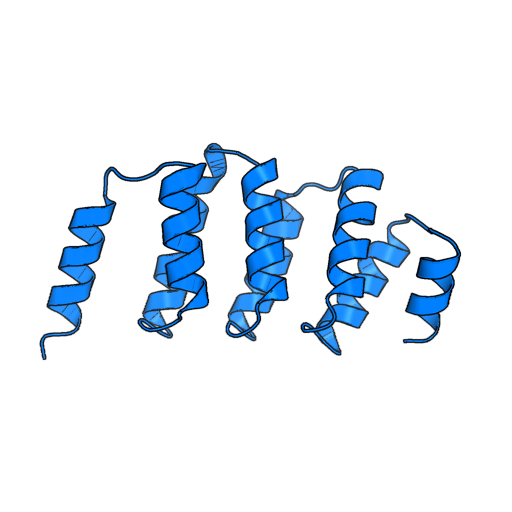N N . HIS A 1 108 ? 1.206 -5.057 -8.423 1.00 98.12 108 HIS A N 1
ATOM 900 C CA . HIS A 1 108 ? 1.243 -3.699 -7.875 1.00 98.12 108 HIS A CA 1
ATOM 901 C C . HIS A 1 108 ? 1.843 -2.709 -8.866 1.00 98.12 108 HIS A C 1
ATOM 903 O O . HIS A 1 108 ? 1.225 -1.685 -9.124 1.00 98.12 108 HIS A O 1
ATOM 909 N N . ARG A 1 109 ? 2.984 -3.039 -9.479 1.00 98.25 109 ARG A N 1
ATOM 910 C CA . ARG A 1 109 ? 3.639 -2.205 -10.492 1.00 98.25 109 ARG A CA 1
ATOM 911 C C . ARG A 1 109 ? 2.718 -1.918 -11.674 1.00 98.25 109 ARG A C 1
ATOM 913 O O . ARG A 1 109 ? 2.564 -0.763 -12.048 1.00 98.25 109 ARG A O 1
ATOM 920 N N . GLN A 1 110 ? 2.046 -2.942 -12.204 1.00 98.25 110 GLN A N 1
ATOM 921 C CA . GLN A 1 110 ? 1.065 -2.769 -13.280 1.00 98.25 110 GLN A CA 1
ATOM 922 C C . GLN A 1 110 ? -0.071 -1.826 -12.877 1.00 98.25 110 GLN A C 1
ATOM 924 O O . GLN A 1 110 ? -0.442 -0.948 -13.651 1.00 98.25 110 GLN A O 1
ATOM 929 N N . TRP A 1 111 ? -0.600 -1.980 -11.660 1.00 98.50 111 TRP A N 1
ATOM 930 C CA . TRP A 1 111 ? -1.632 -1.085 -11.143 1.00 98.50 111 TRP A CA 1
ATOM 931 C C . TRP A 1 111 ? -1.125 0.360 -11.000 1.00 98.50 111 TRP A C 1
ATOM 933 O O . TRP A 1 111 ? -1.824 1.277 -11.417 1.00 98.50 111 TRP A O 1
ATOM 943 N N . VAL A 1 112 ? 0.093 0.574 -10.483 1.00 98.38 112 VAL A N 1
ATOM 944 C CA . VAL A 1 112 ? 0.707 1.913 -10.374 1.00 98.38 112 VAL A CA 1
ATOM 945 C C . VAL A 1 112 ? 0.797 2.569 -11.749 1.00 98.38 112 VAL A C 1
ATOM 947 O O . VAL A 1 112 ? 0.315 3.683 -11.916 1.00 98.38 112 VAL A O 1
ATOM 950 N N . LEU A 1 113 ? 1.328 1.861 -12.747 1.00 98.00 113 LEU A N 1
ATOM 951 C CA . LEU A 1 113 ? 1.452 2.375 -14.113 1.00 98.00 113 LEU A CA 1
ATOM 952 C C . LEU A 1 113 ? 0.089 2.757 -14.711 1.00 98.00 113 LEU A C 1
ATOM 954 O O . LE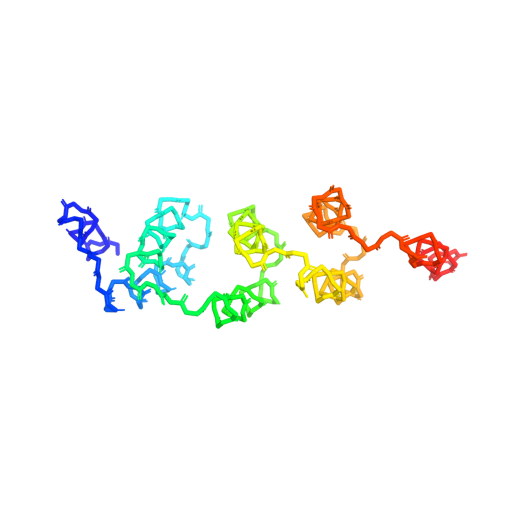U A 1 113 ? -0.060 3.806 -15.334 1.00 98.00 113 LEU A O 1
ATOM 958 N N . GLN A 1 114 ? -0.930 1.924 -14.497 1.00 97.81 114 GLN A N 1
ATOM 959 C CA . GLN A 1 114 ? -2.276 2.149 -15.030 1.00 97.81 114 GLN A CA 1
ATOM 960 C C . GLN A 1 114 ? -3.030 3.285 -14.328 1.00 97.81 114 GLN A C 1
ATOM 962 O O . GLN A 1 114 ? -3.753 4.026 -14.991 1.00 97.81 114 GLN A O 1
ATOM 967 N N . CYS A 1 115 ? -2.903 3.406 -13.005 1.00 97.69 115 CYS A N 1
ATOM 968 C CA . CYS A 1 115 ? -3.711 4.327 -12.203 1.00 97.69 115 CYS A CA 1
ATOM 969 C C . CYS A 1 115 ? -2.993 5.636 -11.857 1.00 97.69 115 CYS A C 1
ATOM 971 O O . CYS A 1 115 ? -3.657 6.658 -11.710 1.00 97.69 115 CYS A O 1
ATOM 973 N N . LEU A 1 116 ? -1.666 5.609 -11.709 1.00 97.38 116 LEU A N 1
ATOM 974 C CA . LEU A 1 116 ? -0.854 6.739 -11.244 1.00 97.38 116 LEU A CA 1
ATOM 975 C C . LEU A 1 116 ? 0.153 7.243 -12.296 1.00 97.38 116 LEU A C 1
ATOM 977 O O . LEU A 1 116 ? 0.678 8.342 -12.141 1.00 97.38 116 LEU A O 1
ATOM 981 N N . GLY A 1 117 ? 0.410 6.479 -13.364 1.00 96.06 117 GLY A N 1
ATOM 982 C CA . GLY A 1 117 ? 1.366 6.829 -14.422 1.00 96.06 117 GLY A CA 1
ATOM 983 C C . GLY A 1 117 ? 2.793 6.335 -14.149 1.00 96.06 117 GLY A C 1
ATOM 984 O O . GLY A 1 117 ? 2.992 5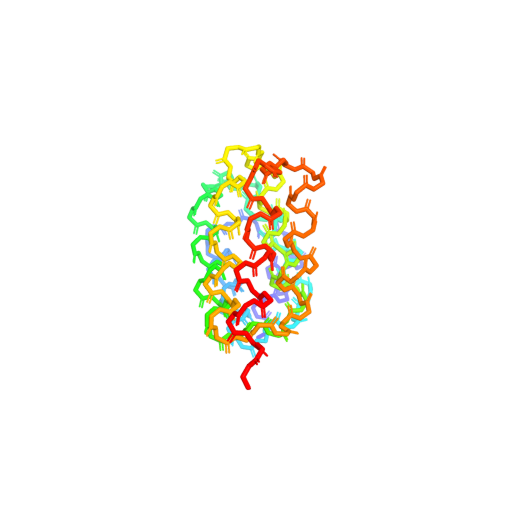.379 -13.400 1.00 96.06 117 GLY A O 1
ATOM 985 N N . GLY A 1 118 ? 3.792 6.969 -14.774 1.00 94.25 118 GLY A N 1
ATOM 986 C CA . GLY A 1 118 ? 5.204 6.567 -14.669 1.00 94.25 118 GLY A CA 1
ATOM 987 C C . GLY A 1 118 ? 5.673 5.600 -15.765 1.00 94.25 118 GLY A C 1
ATOM 988 O O . GLY A 1 118 ? 6.496 4.725 -15.509 1.00 94.25 118 GLY A O 1
ATOM 989 N N . TRP A 1 119 ? 5.107 5.710 -16.970 1.00 96.25 119 TRP A N 1
ATOM 990 C CA . TRP A 1 119 ? 5.422 4.835 -18.108 1.00 96.25 119 TRP A CA 1
ATOM 991 C C . TRP A 1 119 ? 6.764 5.144 -18.779 1.00 96.25 119 TRP A C 1
ATOM 993 O O . TRP A 1 119 ? 7.254 4.314 -19.543 1.00 96.25 119 TRP A O 1
ATOM 1003 N N . GLU A 1 120 ? 7.333 6.322 -18.527 1.00 93.50 120 GLU A N 1
ATOM 1004 C CA . GLU A 1 120 ? 8.444 6.912 -19.278 1.00 93.50 120 GLU A CA 1
ATOM 1005 C C . GLU A 1 120 ? 9.666 5.984 -19.346 1.00 93.50 120 GLU A C 1
ATOM 1007 O O . GLU A 1 120 ? 10.250 5.818 -20.416 1.00 93.50 120 GLU A O 1
ATOM 1012 N N . ASP A 1 121 ? 9.984 5.318 -18.233 1.00 92.38 121 ASP A N 1
ATOM 1013 C CA . ASP A 1 121 ? 11.165 4.457 -18.090 1.00 92.38 121 ASP A CA 1
ATOM 1014 C C . ASP A 1 121 ? 10.817 2.960 -17.979 1.00 92.38 121 ASP A C 1
ATOM 1016 O O . ASP A 1 121 ? 11.692 2.129 -17.722 1.00 92.38 121 ASP A O 1
ATOM 1020 N N . GLU A 1 122 ? 9.541 2.583 -18.134 1.00 96.44 122 GLU A N 1
ATOM 1021 C CA . GLU A 1 122 ? 9.103 1.208 -17.860 1.00 96.44 122 GLU A CA 1
ATOM 1022 C C . GLU A 1 122 ? 9.697 0.206 -18.851 1.00 96.44 122 GLU A C 1
ATOM 1024 O O . GLU A 1 122 ? 10.165 -0.855 -18.442 1.00 96.44 122 GLU A O 1
ATOM 1029 N N . LEU A 1 123 ? 9.723 0.551 -20.142 1.00 95.62 123 LEU A N 1
ATOM 1030 C CA . LEU A 1 123 ? 10.282 -0.322 -21.176 1.00 95.62 123 LEU A CA 1
ATOM 1031 C C . LEU A 1 123 ? 11.784 -0.546 -20.966 1.00 95.62 123 LEU A C 1
ATOM 1033 O O . LEU A 1 123 ? 12.232 -1.687 -20.972 1.00 95.62 123 LEU A O 1
ATOM 1037 N N . ALA A 1 124 ? 12.533 0.526 -20.694 1.00 95.88 124 ALA A N 1
ATOM 1038 C CA . ALA A 1 124 ? 13.963 0.434 -20.409 1.00 95.88 124 ALA A CA 1
ATOM 1039 C C . ALA A 1 124 ? 14.238 -0.451 -19.181 1.00 95.88 124 ALA A C 1
ATOM 1041 O O . ALA A 1 124 ? 15.180 -1.238 -19.172 1.00 95.88 124 ALA A O 1
ATOM 1042 N N . TYR A 1 125 ? 13.383 -0.368 -18.158 1.00 95.31 125 TYR A N 1
ATOM 1043 C CA . TYR A 1 125 ? 13.481 -1.239 -16.992 1.00 95.31 125 TYR A CA 1
ATOM 1044 C C . TYR A 1 125 ? 13.148 -2.707 -17.304 1.00 95.31 125 TYR A C 1
ATOM 1046 O O . TYR A 1 125 ? 13.789 -3.612 -16.771 1.00 95.31 125 TYR A O 1
ATOM 1054 N N . CYS A 1 126 ? 12.157 -2.967 -18.160 1.00 94.44 126 CYS A N 1
ATOM 1055 C CA . CYS A 1 126 ? 11.874 -4.318 -18.643 1.00 94.44 126 CYS A CA 1
ATOM 1056 C C . CYS A 1 126 ? 13.073 -4.917 -19.387 1.00 94.44 126 CYS A C 1
ATOM 1058 O O . CYS A 1 126 ? 13.398 -6.076 -19.141 1.00 94.44 126 CYS A O 1
ATOM 1060 N N . ASP A 1 127 ? 13.733 -4.140 -20.247 1.00 95.25 127 ASP A N 1
ATOM 1061 C CA . ASP A 1 127 ? 14.916 -4.588 -20.987 1.00 95.25 127 ASP A CA 1
ATOM 1062 C C . ASP A 1 127 ? 16.075 -4.929 -20.033 1.00 95.25 127 ASP A C 1
ATOM 1064 O O . ASP A 1 127 ? 16.649 -6.015 -20.128 1.00 95.25 127 ASP A O 1
ATOM 1068 N N . GLU A 1 128 ? 16.336 -4.083 -19.029 1.00 93.38 128 GLU A N 1
ATOM 1069 C CA . GLU A 1 128 ? 17.319 -4.347 -17.961 1.00 93.38 128 GLU A CA 1
ATOM 1070 C C . GLU A 1 128 ? 17.033 -5.680 -17.239 1.00 93.38 128 GLU A C 1
ATOM 1072 O O . GLU A 1 128 ? 17.925 -6.507 -17.029 1.00 93.38 128 GLU A O 1
ATOM 1077 N N . LEU A 1 129 ? 15.764 -5.934 -16.897 1.00 92.06 129 LEU A N 1
ATOM 1078 C CA . LEU A 1 129 ? 15.334 -7.184 -16.269 1.00 92.06 129 LEU A CA 1
ATOM 1079 C C . LEU A 1 129 ? 15.381 -8.399 -17.201 1.00 92.06 129 LEU A C 1
ATOM 1081 O O . LEU A 1 129 ? 15.345 -9.523 -16.712 1.00 92.06 129 LEU A O 1
ATOM 1085 N N . LEU A 1 130 ? 15.426 -8.232 -18.518 1.00 92.19 130 LEU A N 1
ATOM 1086 C CA . LEU A 1 130 ? 15.636 -9.359 -19.423 1.00 92.19 130 LEU A CA 1
ATOM 1087 C C . LEU A 1 130 ? 17.126 -9.674 -19.525 1.00 92.19 130 LEU A C 1
ATOM 1089 O O . LEU A 1 130 ? 17.505 -10.831 -19.355 1.00 92.19 130 LEU A O 1
ATOM 1093 N N . GLU A 1 131 ? 17.966 -8.652 -19.695 1.00 90.62 131 GLU A N 1
ATOM 1094 C CA . GLU A 1 131 ? 19.420 -8.796 -19.819 1.00 90.62 131 GLU A CA 1
ATOM 1095 C C . GLU A 1 131 ? 20.055 -9.427 -18.573 1.00 90.62 131 GLU A C 1
ATOM 1097 O O . GLU A 1 131 ? 20.840 -10.376 -18.687 1.00 90.62 131 GLU A O 1
ATOM 1102 N N . CYS A 1 132 ? 19.666 -8.971 -17.376 1.00 76.06 132 CYS A N 1
ATOM 1103 C CA . CYS A 1 132 ? 20.187 -9.483 -16.106 1.00 76.06 132 CYS A CA 1
ATOM 1104 C C . CYS A 1 132 ? 19.890 -10.971 -15.848 1.00 76.06 132 CYS A C 1
ATOM 1106 O O . CYS A 1 132 ? 20.541 -11.572 -14.994 1.00 76.06 132 CYS A O 1
ATOM 1108 N N . TRP A 1 133 ? 18.926 -11.569 -16.554 1.00 63.38 133 TRP A N 1
ATOM 1109 C CA . TRP A 1 133 ? 18.453 -12.935 -16.303 1.00 63.38 133 TRP A CA 1
ATOM 1110 C C . TRP A 1 133 ? 18.671 -13.881 -17.497 1.00 63.38 133 TRP A C 1
ATOM 1112 O O . TRP A 1 133 ? 18.192 -15.014 -17.476 1.00 63.38 133 TRP A O 1
ATOM 1122 N N . SER A 1 134 ? 19.419 -13.437 -18.514 1.00 59.78 134 SER A N 1
ATOM 1123 C CA . SER A 1 134 ? 19.817 -14.219 -19.700 1.00 59.78 134 SER A CA 1
ATOM 1124 C C . SER A 1 134 ? 21.108 -15.047 -19.537 1.00 59.78 134 SER A C 1
ATOM 1126 O O . SER A 1 134 ? 21.689 -15.462 -20.541 1.00 59.78 134 SER A O 1
ATOM 1128 N N . VAL A 1 135 ? 21.562 -15.309 -18.303 1.00 46.16 135 VAL A N 1
ATOM 1129 C CA . VAL A 1 135 ? 22.755 -16.135 -18.006 1.00 46.16 135 VAL A CA 1
ATOM 1130 C C . VAL A 1 135 ? 22.367 -17.487 -17.421 1.00 46.16 135 VAL A C 1
ATOM 1132 O O . VAL A 1 135 ? 21.589 -17.502 -16.441 1.00 46.16 135 VAL A O 1
#

InterPro domains:
  IPR002088 Protein prenyltransferase, alpha subunit [PF01239] (17-44)
  IPR002088 Protein prenyltransferase, alpha subunit [PF01239] (49-79)
  IPR002088 Protein prenyltransferase, alpha subunit [PF01239] (87-115)
  IPR002088 Protein prenyltransferase, alpha subunit [PS51147] (13-47)
  IPR002088 Protein prenyltransferase, alpha subunit [PS51147] (48-82)
  IPR002088 Protein prenyltransferase, alpha subunit [PS51147] (84-118)

Sequence (135 aa):
MDYFRAVYLADERSPRVLQLTQEAISLNSGNYTVWQFRRVILEALNVDLHEELEFVTSIIRGSSKNYQIWHHRRWIAEKLGTDVAGRELVFTKEIFSQDAKNYHAWSHRQWVLQCLGGWEDELAYCDELLECWSV

Secondary structure (DSSP, 8-state):
-HHHHHHHHTT--SHHHHHHHHHHHHH-TT-HHHHHHHHHHHHHHT--HHHHHHHHHHHHHH----HHHHHHHHHHHHHH-GGGHHHHHHHHHHHHTT-TT-HHHHHHHHHHHHHH---TTHHHHHHHHHHTT--

Organism: NCBI:txid472368

Foldseek 3Di:
DVVLVVCVVVLPQDPVLLVVLLVVCVVPVQPLVSLVSNVVSCVVVVPDLVVVLVVLLVVCVVPVPHPSSLVSNVVSDLVVALVCLVVLLVSLVVVCVVPVPRPSSVVSNVCSCVGRNDPPCVVVVVVVVVVVPPD

pLDDT: mean 94.68, std 6.98, range [46.16, 98.5]